Protein AF-A0A7C8QPN0-F1 (afdb_monomer)

Nearest PDB structures (foldseek):
  7a0g-assembly1_DDD  TM=4.433E-01  e=4.139E+00  Serratia marcescens

Mean predicted aligned error: 3.54 Å

Radius of gyration: 14.88 Å; Cα contacts (8 Å, |Δi|>4): 146; chains: 1; bounding box: 36×17×40 Å

Organism: Orbilia oligospora (NCBI:txid2813651)

Solvent-accessible surface area (backbone atoms only — not comparable to full-atom values): 5981 Å² total; per-residue (Å²): 129,60,69,56,34,55,49,22,51,53,49,6,58,50,30,36,52,47,28,56,47,50,63,76,48,41,85,53,62,55,74,56,53,46,66,56,40,28,51,53,10,50,53,33,24,54,52,10,49,54,39,39,76,74,38,78,41,74,69,58,73,72,29,27,52,55,26,52,48,17,50,49,36,23,52,54,7,47,50,25,55,74,40,20,59,63,56,47,50,57,47,52,71,42,94,62,68,65,56,72,58,37,51,48,40,29,52,52,10,53,53,23,36,48,44,27,78,75,104

Structure (mmCIF, N/CA/C/O backbone):
data_AF-A0A7C8QPN0-F1
#
_entry.id   AF-A0A7C8QPN0-F1
#
loop_
_atom_site.group_PDB
_atom_site.id
_atom_site.type_symbol
_atom_site.label_atom_id
_atom_site.label_alt_id
_atom_site.label_comp_id
_atom_site.label_asym_id
_atom_site.label_entity_id
_atom_site.label_seq_id
_atom_site.pdbx_PDB_ins_code
_atom_site.Cartn_x
_atom_site.Cartn_y
_atom_site.Cartn_z
_atom_site.occupancy
_atom_site.B_iso_or_equiv
_atom_site.auth_seq_id
_atom_site.auth_comp_id
_atom_site.auth_asym_id
_atom_site.auth_atom_id
_atom_site.pdbx_PDB_model_num
ATOM 1 N N . MET A 1 1 ? -16.351 -7.969 16.509 1.00 55.62 1 MET A N 1
ATOM 2 C CA . MET A 1 1 ? -15.222 -7.020 16.373 1.00 55.62 1 MET A CA 1
ATOM 3 C C . MET A 1 1 ? -15.695 -5.858 15.526 1.00 55.62 1 MET A C 1
ATOM 5 O O . MET A 1 1 ? -16.443 -6.109 14.586 1.00 55.62 1 MET A O 1
ATOM 9 N N . ALA A 1 2 ? -15.315 -4.621 15.852 1.00 76.38 2 ALA A N 1
ATOM 10 C CA . ALA A 1 2 ? -15.621 -3.495 14.974 1.00 76.38 2 ALA A CA 1
ATOM 11 C C . ALA A 1 2 ? -14.899 -3.702 13.623 1.00 76.38 2 ALA A C 1
ATOM 13 O O . ALA A 1 2 ? -13.727 -4.097 13.643 1.00 76.38 2 ALA A O 1
ATOM 14 N N . PRO A 1 3 ? -15.546 -3.453 12.467 1.00 80.62 3 PRO A N 1
ATOM 15 C CA . PRO A 1 3 ? -14.928 -3.614 11.144 1.00 80.62 3 PRO A CA 1
ATOM 16 C C . PRO A 1 3 ? -13.557 -2.927 11.024 1.00 80.62 3 PRO A C 1
ATOM 18 O O . PRO A 1 3 ? -12.635 -3.473 10.425 1.00 80.62 3 PRO A O 1
ATOM 21 N N . THR A 1 4 ? -13.391 -1.777 11.685 1.00 85.62 4 THR A N 1
ATOM 22 C CA . THR A 1 4 ? -12.135 -1.018 11.771 1.00 85.62 4 THR A CA 1
ATOM 23 C C . THR A 1 4 ? -10.986 -1.812 12.396 1.00 85.62 4 THR A C 1
ATOM 25 O O . THR A 1 4 ? -9.905 -1.883 11.819 1.00 85.62 4 THR A O 1
ATOM 28 N N . GLN A 1 5 ? -11.205 -2.439 13.558 1.00 88.25 5 GLN A N 1
ATOM 29 C CA . GLN A 1 5 ? -10.167 -3.197 14.271 1.00 88.25 5 GLN A CA 1
ATOM 30 C C . GLN A 1 5 ? -9.751 -4.446 13.495 1.00 88.25 5 GLN A C 1
ATOM 32 O O . GLN A 1 5 ? -8.570 -4.782 13.449 1.00 88.25 5 GLN A O 1
ATOM 37 N N . PHE A 1 6 ? -10.718 -5.127 12.871 1.00 91.38 6 PHE A N 1
ATOM 38 C CA . PHE A 1 6 ? -10.439 -6.296 12.043 1.00 91.38 6 PHE A CA 1
ATOM 39 C C . PHE A 1 6 ? -9.502 -5.934 10.885 1.00 91.38 6 PHE A C 1
ATOM 41 O O . PHE A 1 6 ? -8.445 -6.545 10.738 1.00 91.38 6 PHE A O 1
ATOM 48 N N . LEU A 1 7 ? -9.839 -4.886 10.129 1.00 91.50 7 LEU A N 1
ATOM 49 C CA . LEU A 1 7 ? -9.008 -4.422 9.021 1.00 91.50 7 LEU A CA 1
ATOM 50 C C . LEU A 1 7 ? -7.641 -3.925 9.498 1.00 91.50 7 LEU A C 1
ATOM 52 O O . LEU A 1 7 ? -6.632 -4.288 8.904 1.00 91.50 7 LEU A O 1
ATOM 56 N N . ALA A 1 8 ? -7.572 -3.177 10.602 1.00 91.31 8 ALA A N 1
ATOM 57 C CA . ALA A 1 8 ? -6.302 -2.716 11.162 1.00 91.31 8 ALA A CA 1
ATOM 58 C C . ALA A 1 8 ? -5.369 -3.883 11.555 1.00 91.31 8 ALA A C 1
ATOM 60 O O . ALA A 1 8 ? -4.177 -3.844 11.244 1.00 91.31 8 ALA A O 1
ATOM 61 N N . ARG A 1 9 ? -5.909 -4.961 12.151 1.00 91.88 9 ARG A N 1
ATOM 62 C CA . ARG A 1 9 ? -5.152 -6.186 12.492 1.00 91.88 9 ARG A CA 1
ATOM 63 C C . ARG A 1 9 ? -4.622 -6.934 11.278 1.00 91.88 9 ARG A C 1
ATOM 65 O O . ARG A 1 9 ? -3.585 -7.578 11.383 1.00 91.88 9 ARG A O 1
ATOM 72 N N . THR A 1 10 ? -5.323 -6.884 10.151 1.00 92.44 10 THR A N 1
ATOM 73 C CA . THR A 1 10 ? -4.846 -7.498 8.909 1.00 92.44 10 THR A CA 1
ATOM 74 C C . THR A 1 10 ? -3.827 -6.593 8.222 1.00 92.44 10 THR A C 1
ATOM 76 O O . THR A 1 10 ? -2.724 -7.024 7.906 1.00 92.44 10 THR A O 1
ATOM 79 N N . MET A 1 11 ? -4.163 -5.318 8.037 1.00 92.50 11 MET A N 1
ATOM 80 C CA . MET A 1 11 ? -3.374 -4.377 7.244 1.00 92.50 11 MET A CA 1
ATOM 81 C C . MET A 1 11 ? -2.065 -3.969 7.922 1.00 92.50 11 MET A C 1
ATOM 83 O O . MET A 1 11 ? -1.070 -3.786 7.226 1.00 92.50 11 MET A O 1
ATOM 87 N N . GLY A 1 12 ? -2.036 -3.847 9.254 1.00 93.12 12 GLY A N 1
ATOM 88 C CA . GLY A 1 12 ? -0.835 -3.460 10.000 1.00 93.12 12 GLY A CA 1
ATOM 89 C C . GLY A 1 12 ? 0.353 -4.400 9.751 1.00 93.12 12 GLY A C 1
ATOM 90 O O . GLY A 1 12 ? 1.365 -3.965 9.192 1.00 93.12 12 GLY A O 1
ATOM 91 N N . PRO A 1 13 ? 0.230 -5.703 10.071 1.00 94.94 13 PRO A N 1
ATOM 92 C CA . PRO A 1 13 ? 1.263 -6.695 9.779 1.00 94.94 13 PRO A CA 1
ATOM 93 C C . PRO A 1 13 ? 1.576 -6.815 8.284 1.00 94.94 13 PRO A C 1
ATOM 95 O O . PRO A 1 13 ? 2.743 -6.965 7.920 1.00 94.94 13 PRO A O 1
ATOM 98 N N . THR A 1 14 ? 0.570 -6.703 7.407 1.00 94.75 14 THR A N 1
ATOM 99 C CA . THR A 1 14 ? 0.782 -6.736 5.953 1.00 94.75 14 THR A CA 1
ATOM 100 C C . THR A 1 14 ? 1.665 -5.584 5.481 1.00 94.75 14 THR A C 1
ATOM 102 O O . THR A 1 14 ? 2.630 -5.828 4.762 1.00 94.75 14 THR A O 1
ATOM 105 N N . LEU A 1 15 ? 1.396 -4.344 5.900 1.00 94.25 15 LEU A N 1
ATOM 106 C CA . LEU A 1 15 ? 2.211 -3.187 5.518 1.00 94.25 15 LEU A CA 1
ATOM 107 C C . LEU A 1 15 ? 3.640 -3.284 6.052 1.00 94.25 15 LEU A C 1
ATOM 109 O O . LEU A 1 15 ? 4.576 -2.916 5.344 1.00 94.25 15 LEU A O 1
ATOM 113 N N . LEU A 1 16 ? 3.822 -3.808 7.266 1.00 95.06 16 LEU A N 1
ATOM 114 C CA . LEU A 1 16 ? 5.151 -4.056 7.828 1.00 95.06 16 LEU A CA 1
ATOM 115 C C . LEU A 1 16 ? 5.932 -5.080 7.002 1.00 95.06 16 LEU A C 1
ATOM 117 O O . LEU A 1 16 ? 7.073 -4.821 6.613 1.00 95.06 16 LEU A O 1
ATOM 121 N N . ALA A 1 17 ? 5.306 -6.220 6.704 1.00 96.44 17 ALA A N 1
ATOM 122 C CA . ALA A 1 17 ? 5.917 -7.278 5.911 1.00 96.44 17 ALA A CA 1
ATOM 123 C C . ALA A 1 17 ? 6.250 -6.802 4.490 1.00 96.44 17 ALA A C 1
ATOM 125 O O . ALA A 1 17 ? 7.351 -7.061 4.003 1.00 96.44 17 ALA A O 1
ATOM 126 N N . LEU A 1 18 ? 5.336 -6.063 3.850 1.00 94.00 18 LEU A N 1
ATOM 127 C CA . LEU A 1 18 ? 5.561 -5.468 2.534 1.00 94.00 18 LEU A CA 1
ATOM 128 C C . LEU A 1 18 ? 6.725 -4.481 2.573 1.00 94.00 18 LEU A C 1
ATOM 130 O O . LEU A 1 18 ? 7.678 -4.661 1.827 1.00 94.00 18 LEU A O 1
ATOM 134 N N . SER A 1 19 ? 6.717 -3.511 3.488 1.00 92.50 19 SER A N 1
ATOM 135 C CA . SER A 1 19 ? 7.771 -2.487 3.564 1.00 92.50 19 SER A CA 1
ATOM 136 C C . SER A 1 19 ? 9.161 -3.103 3.755 1.00 92.50 19 SER A C 1
ATOM 138 O O . SER A 1 19 ? 10.111 -2.728 3.068 1.00 92.50 19 SER A O 1
ATOM 140 N N . ALA A 1 20 ? 9.282 -4.093 4.647 1.00 94.25 20 ALA A N 1
ATOM 141 C CA . ALA A 1 20 ? 10.540 -4.799 4.880 1.00 94.25 20 ALA A CA 1
ATOM 142 C C . ALA A 1 20 ? 10.974 -5.639 3.666 1.00 94.25 20 ALA A C 1
ATOM 144 O O . ALA A 1 20 ? 12.156 -5.653 3.307 1.00 94.25 20 ALA A O 1
ATOM 145 N N . SER A 1 21 ? 10.026 -6.328 3.024 1.00 95.62 21 SER A N 1
ATOM 146 C CA . SER A 1 21 ? 10.293 -7.148 1.843 1.00 95.62 21 SER A CA 1
ATOM 147 C C . SER A 1 21 ? 10.710 -6.300 0.643 1.00 95.62 21 SER A C 1
ATOM 149 O O . SER A 1 21 ? 11.713 -6.612 0.003 1.00 95.62 21 SER A O 1
ATOM 151 N N . GLU A 1 22 ? 9.996 -5.210 0.359 1.00 94.25 22 GLU A N 1
ATOM 152 C CA . GLU A 1 22 ? 10.297 -4.309 -0.756 1.00 94.25 22 GLU A CA 1
ATOM 153 C C . GLU A 1 22 ? 11.660 -3.643 -0.578 1.00 94.25 22 GLU A C 1
ATOM 155 O O . GLU A 1 22 ? 12.455 -3.610 -1.517 1.00 94.25 22 GLU A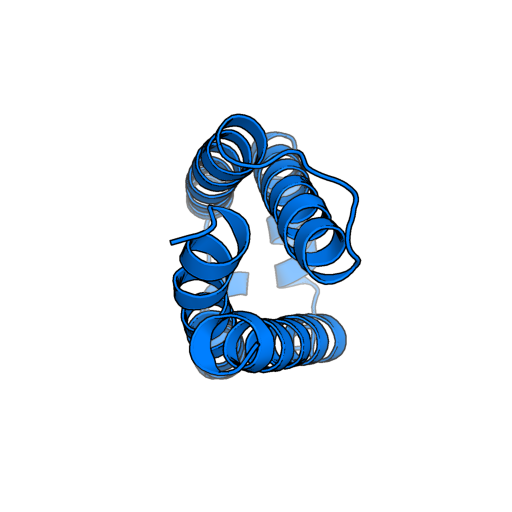 O 1
ATOM 160 N N . TYR A 1 23 ? 11.970 -3.194 0.643 1.00 93.88 23 TYR A N 1
ATOM 161 C CA . TYR A 1 23 ? 13.275 -2.624 0.959 1.00 93.88 23 TYR A CA 1
ATOM 162 C C . TYR A 1 23 ? 14.410 -3.623 0.701 1.00 93.88 23 TYR A C 1
ATOM 164 O O . TYR A 1 23 ? 15.385 -3.310 0.017 1.00 93.88 23 TYR A O 1
ATOM 172 N N . ARG A 1 24 ? 14.273 -4.855 1.207 1.00 96.06 24 ARG A N 1
ATOM 173 C CA . ARG A 1 24 ? 15.302 -5.895 1.071 1.00 96.06 24 ARG A CA 1
ATOM 174 C C . ARG A 1 24 ? 15.463 -6.378 -0.370 1.00 96.06 24 ARG A C 1
ATOM 176 O O . ARG A 1 24 ? 16.575 -6.676 -0.803 1.00 96.06 24 ARG A O 1
ATOM 183 N N . ASN A 1 25 ? 14.360 -6.477 -1.104 1.00 95.38 25 ASN A N 1
ATOM 184 C CA . ASN A 1 25 ? 14.320 -7.079 -2.432 1.00 95.38 25 ASN A CA 1
ATOM 185 C C . ASN A 1 25 ? 14.255 -6.039 -3.556 1.00 95.38 25 ASN A C 1
ATOM 187 O O . ASN A 1 25 ? 13.930 -6.399 -4.681 1.00 95.38 25 ASN A O 1
ATOM 191 N N . TRP A 1 26 ? 14.604 -4.773 -3.296 1.00 93.25 26 TRP A N 1
ATOM 192 C CA . TRP A 1 26 ? 14.443 -3.678 -4.262 1.00 93.25 26 TRP A CA 1
ATOM 193 C C . TRP A 1 26 ? 14.984 -3.987 -5.671 1.00 93.25 26 TRP A C 1
ATOM 195 O O . TRP A 1 26 ? 14.387 -3.630 -6.682 1.00 93.25 26 TRP A O 1
ATOM 205 N N . HIS A 1 27 ? 16.093 -4.721 -5.742 1.00 92.25 27 HIS A N 1
ATOM 206 C CA . HIS A 1 27 ? 16.762 -5.110 -6.982 1.00 92.25 27 HIS A CA 1
ATOM 207 C C . HIS A 1 27 ? 15.891 -5.904 -7.983 1.00 92.25 27 HIS A C 1
ATOM 209 O O . HIS A 1 27 ? 16.287 -6.030 -9.145 1.00 92.25 27 HIS A O 1
ATOM 215 N N . VAL A 1 28 ? 14.741 -6.456 -7.567 1.00 94.25 28 VAL A N 1
ATOM 216 C CA . VAL A 1 28 ? 13.822 -7.194 -8.455 1.00 94.25 28 VAL A CA 1
ATOM 217 C C . VAL A 1 28 ? 12.879 -6.274 -9.237 1.00 94.25 28 VAL A C 1
ATOM 219 O O . VAL A 1 28 ? 12.474 -6.619 -10.348 1.00 94.25 28 VAL A O 1
ATOM 222 N N . PHE A 1 29 ? 12.546 -5.094 -8.701 1.00 91.69 29 PHE A N 1
ATOM 223 C CA . PHE A 1 29 ? 11.534 -4.219 -9.299 1.00 91.69 29 PHE A CA 1
ATOM 224 C C . PHE A 1 29 ? 11.965 -3.633 -10.654 1.00 91.69 29 PHE A C 1
ATOM 226 O O . PHE A 1 29 ? 11.186 -3.752 -11.600 1.00 91.69 29 PHE A O 1
ATOM 233 N N . PRO A 1 30 ? 13.201 -3.118 -10.838 1.00 93.50 30 PRO A N 1
ATOM 234 C CA . PRO A 1 30 ? 13.647 -2.619 -12.145 1.00 93.50 30 PRO A CA 1
ATOM 235 C C . PRO A 1 30 ? 13.678 -3.685 -13.254 1.00 93.50 30 PRO A C 1
ATOM 237 O O . PRO A 1 30 ? 13.604 -3.360 -14.437 1.00 93.50 30 PRO A O 1
ATOM 240 N N . LYS A 1 31 ? 13.784 -4.968 -12.877 1.00 94.25 31 LYS A N 1
ATOM 241 C CA . LYS A 1 31 ? 13.836 -6.119 -13.797 1.00 94.25 31 LYS A CA 1
ATOM 242 C C . LYS A 1 31 ? 12.455 -6.705 -14.111 1.00 94.25 31 LYS A C 1
ATOM 244 O O . LYS A 1 31 ? 12.364 -7.724 -14.793 1.00 94.25 31 LYS A O 1
ATOM 249 N N . SER A 1 32 ? 11.393 -6.113 -13.569 1.00 94.75 32 SER A N 1
ATOM 250 C CA . SER A 1 32 ? 10.022 -6.577 -13.777 1.00 94.75 32 SER A CA 1
ATOM 251 C C . SER A 1 32 ? 9.518 -6.231 -15.179 1.00 94.75 32 SER A C 1
ATOM 253 O O . SER A 1 32 ? 10.103 -5.415 -15.886 1.00 94.75 32 SER A O 1
ATOM 255 N N . SER A 1 33 ? 8.411 -6.851 -15.584 1.00 96.75 33 SER A N 1
ATOM 256 C CA . SER A 1 33 ? 7.714 -6.517 -16.828 1.00 96.75 33 SER A CA 1
ATOM 257 C C . SER A 1 33 ? 6.478 -5.648 -16.555 1.00 96.75 33 SER A C 1
ATOM 259 O O . SER A 1 33 ? 5.925 -5.709 -15.450 1.00 96.75 33 SER A O 1
ATOM 261 N N . PRO A 1 34 ? 5.976 -4.891 -17.551 1.00 96.56 34 PRO A N 1
ATOM 262 C CA . PRO A 1 34 ? 4.724 -4.142 -17.412 1.00 96.56 34 PRO A CA 1
ATOM 263 C C . PRO A 1 34 ? 3.543 -5.032 -16.995 1.00 96.56 34 PRO A C 1
ATOM 265 O O . PRO A 1 34 ? 2.706 -4.621 -16.197 1.00 96.56 34 PRO A O 1
ATOM 268 N N . ALA A 1 35 ? 3.521 -6.294 -17.441 1.00 97.31 35 ALA A N 1
ATOM 269 C CA . ALA A 1 35 ? 2.507 -7.271 -17.046 1.00 97.31 35 ALA A CA 1
ATOM 270 C C . ALA A 1 35 ? 2.517 -7.569 -15.534 1.00 97.31 35 ALA A C 1
ATOM 272 O O . ALA A 1 35 ? 1.455 -7.711 -14.930 1.00 97.31 35 ALA A O 1
ATOM 273 N N . VAL A 1 36 ? 3.695 -7.622 -14.898 1.00 96.94 36 VAL A N 1
ATOM 274 C CA . VAL A 1 36 ? 3.808 -7.800 -13.438 1.00 96.94 36 VAL A CA 1
ATOM 275 C C . VAL A 1 36 ? 3.311 -6.556 -12.700 1.00 96.94 36 VAL A C 1
ATOM 277 O O . VAL A 1 36 ? 2.618 -6.682 -11.691 1.00 96.94 36 VAL A O 1
ATOM 280 N N . VAL A 1 37 ? 3.608 -5.358 -13.214 1.00 96.88 37 VAL A N 1
ATOM 281 C CA . VAL A 1 37 ? 3.107 -4.095 -12.645 1.00 96.88 37 VAL A CA 1
ATOM 282 C C . VAL A 1 37 ? 1.581 -4.028 -12.722 1.00 96.88 37 VAL A C 1
ATOM 284 O O . VAL A 1 37 ? 0.939 -3.714 -11.718 1.00 96.88 37 VAL A O 1
ATOM 287 N N . LEU A 1 38 ? 1.006 -4.394 -13.871 1.00 97.69 38 LEU A N 1
ATOM 288 C CA . LEU A 1 38 ? -0.438 -4.484 -14.084 1.00 97.69 38 LEU A CA 1
ATOM 289 C C . LEU A 1 38 ? -1.089 -5.499 -13.129 1.00 97.69 38 LEU A C 1
ATOM 291 O O . LEU A 1 38 ? -2.101 -5.194 -12.495 1.00 97.69 38 LEU A O 1
ATOM 295 N N . LEU A 1 39 ? -0.500 -6.692 -12.991 1.00 97.88 39 LEU A N 1
ATOM 296 C CA . LEU A 1 39 ? -0.993 -7.742 -12.095 1.00 97.88 39 LEU A CA 1
ATOM 297 C C . LEU A 1 39 ? -0.978 -7.280 -10.633 1.00 97.88 39 LEU A C 1
ATOM 299 O O . LEU A 1 39 ? -1.985 -7.402 -9.936 1.00 97.88 39 LEU A O 1
ATOM 303 N N . ASN A 1 40 ? 0.135 -6.697 -10.182 1.00 96.56 40 ASN A N 1
ATOM 304 C CA . ASN A 1 40 ? 0.241 -6.121 -8.844 1.00 96.56 40 ASN A CA 1
ATOM 305 C C . ASN A 1 40 ? -0.790 -4.999 -8.633 1.00 96.56 40 ASN A C 1
ATOM 307 O O . ASN A 1 40 ? -1.455 -4.946 -7.600 1.00 96.56 40 ASN A O 1
ATOM 311 N N . GLY A 1 41 ? -0.971 -4.134 -9.636 1.00 97.12 41 GLY A N 1
ATOM 312 C CA . GLY A 1 41 ? -2.012 -3.107 -9.646 1.00 97.12 41 GLY A CA 1
ATOM 313 C C . GLY A 1 41 ? -3.417 -3.687 -9.495 1.00 97.12 41 GLY A C 1
ATOM 314 O O . GLY A 1 41 ? -4.188 -3.205 -8.673 1.00 97.12 41 GLY A O 1
ATOM 315 N N . THR A 1 42 ? -3.716 -4.772 -10.207 1.00 98.12 42 THR A N 1
ATOM 316 C CA . THR A 1 42 ? -5.017 -5.458 -10.167 1.00 98.12 42 THR A CA 1
ATOM 317 C C . THR A 1 42 ? -5.312 -6.040 -8.785 1.00 98.12 42 THR A C 1
ATOM 319 O O . THR A 1 42 ? -6.416 -5.868 -8.268 1.00 98.12 42 THR A O 1
ATOM 322 N N . ILE A 1 43 ? -4.321 -6.681 -8.152 1.00 97.75 43 ILE A N 1
ATOM 323 C CA . ILE A 1 43 ? -4.452 -7.218 -6.788 1.00 97.75 43 ILE A CA 1
ATOM 324 C C . ILE A 1 43 ? -4.720 -6.080 -5.797 1.00 97.75 43 ILE A C 1
ATOM 326 O O . ILE A 1 43 ? -5.661 -6.157 -5.007 1.00 97.75 43 ILE A O 1
ATOM 330 N N . LEU A 1 44 ? -3.932 -5.003 -5.862 1.00 97.19 44 LEU A N 1
ATOM 331 C CA . LEU A 1 44 ? -4.119 -3.8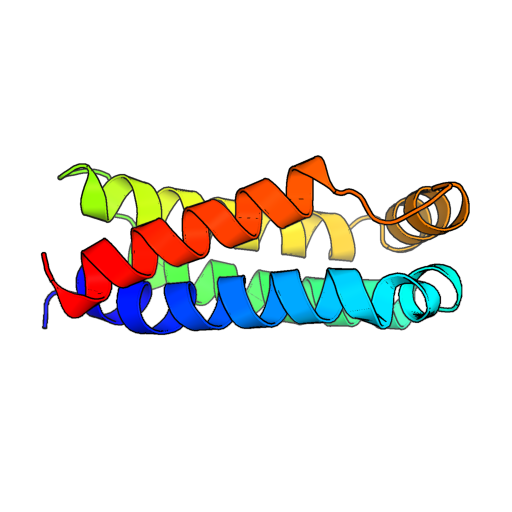38 -4.997 1.00 97.19 44 LEU A CA 1
ATOM 332 C C . LEU A 1 44 ? -5.482 -3.183 -5.217 1.00 97.19 44 LEU A C 1
ATOM 334 O O . LEU A 1 44 ? -6.163 -2.868 -4.248 1.00 97.19 44 LEU A O 1
ATOM 338 N N . PHE A 1 45 ? -5.913 -3.031 -6.467 1.00 98.19 45 PHE A N 1
ATOM 339 C CA . PHE A 1 45 ? -7.209 -2.454 -6.798 1.00 98.19 45 PHE A CA 1
ATOM 340 C C . PHE A 1 45 ? -8.354 -3.283 -6.210 1.00 98.19 45 PHE A C 1
ATOM 342 O O . PHE A 1 45 ? -9.204 -2.734 -5.511 1.00 98.19 45 PHE A O 1
ATOM 349 N N . ALA A 1 46 ? -8.344 -4.605 -6.410 1.00 98.00 46 ALA A N 1
ATOM 350 C CA . ALA A 1 46 ? -9.358 -5.501 -5.859 1.00 98.00 46 ALA A CA 1
ATOM 351 C C . ALA A 1 46 ? -9.392 -5.461 -4.320 1.00 98.00 46 ALA A C 1
ATOM 353 O O . ALA A 1 46 ? -10.468 -5.357 -3.728 1.00 98.00 46 ALA A O 1
ATOM 354 N N . CYS A 1 47 ? -8.223 -5.469 -3.667 1.00 95.81 47 CYS A N 1
ATOM 355 C CA . CYS A 1 47 ? -8.116 -5.304 -2.217 1.00 95.81 47 CYS A CA 1
ATOM 356 C C . CYS A 1 47 ? -8.673 -3.950 -1.754 1.00 95.81 47 CYS A C 1
ATOM 358 O O . CYS A 1 47 ? -9.448 -3.900 -0.802 1.00 95.81 47 CYS A O 1
ATOM 360 N N . GLY A 1 48 ? -8.317 -2.860 -2.438 1.00 96.38 48 GLY A N 1
ATOM 361 C CA . GLY A 1 48 ? -8.791 -1.510 -2.139 1.00 96.38 48 GLY A CA 1
ATOM 362 C C . GLY A 1 48 ? -10.306 -1.382 -2.273 1.00 96.38 48 GLY A C 1
ATOM 363 O O . GLY A 1 48 ? -10.955 -0.869 -1.365 1.00 96.38 48 GLY A O 1
ATOM 364 N N . VAL A 1 49 ? -10.888 -1.925 -3.347 1.00 97.56 49 VAL A N 1
ATOM 365 C CA . VAL A 1 49 ? -12.347 -2.007 -3.526 1.00 97.56 49 VAL A CA 1
ATOM 366 C C . VAL A 1 49 ? -12.987 -2.801 -2.388 1.00 97.56 49 VAL A C 1
ATOM 368 O O . VAL A 1 49 ? -13.956 -2.332 -1.798 1.00 97.56 49 VAL A O 1
ATOM 371 N N . GLY A 1 50 ? -12.433 -3.962 -2.026 1.00 95.38 50 GLY A N 1
ATOM 372 C CA . GLY A 1 50 ? -12.936 -4.772 -0.913 1.00 95.38 50 GLY A CA 1
ATOM 373 C C . GLY A 1 50 ? -12.920 -4.028 0.427 1.00 95.38 50 GLY A C 1
ATOM 374 O O . GLY A 1 50 ? -13.890 -4.088 1.186 1.00 95.38 50 GLY A O 1
ATOM 375 N N . ILE A 1 51 ? -11.852 -3.276 0.704 1.00 94.06 51 ILE A N 1
ATOM 376 C CA . ILE A 1 51 ? -11.738 -2.453 1.914 1.00 94.06 51 ILE A CA 1
ATOM 377 C C . ILE A 1 51 ? -12.758 -1.318 1.886 1.00 94.06 51 ILE A C 1
ATOM 379 O O . ILE A 1 51 ? -13.527 -1.194 2.829 1.00 94.06 51 ILE A O 1
ATOM 383 N N . VAL A 1 52 ? -12.819 -0.524 0.814 1.00 96.19 52 VAL A N 1
ATOM 384 C CA . VAL A 1 52 ? -13.743 0.621 0.722 1.00 96.19 52 VAL A CA 1
ATOM 385 C C . VAL A 1 52 ? -15.203 0.162 0.802 1.00 96.19 52 VAL A C 1
ATOM 387 O O . VAL A 1 52 ? -16.007 0.795 1.479 1.00 96.19 52 VAL A O 1
ATOM 390 N N . GLN A 1 53 ? -15.549 -0.972 0.188 1.00 95.25 53 GLN A N 1
ATOM 391 C CA . GLN A 1 53 ? -16.900 -1.539 0.262 1.00 95.25 53 GLN A CA 1
ATOM 392 C C . GLN A 1 53 ? -17.260 -2.046 1.665 1.00 95.25 53 GLN A C 1
ATOM 394 O O . GLN A 1 53 ? -18.410 -1.928 2.082 1.00 95.25 53 GLN A O 1
ATOM 399 N N . SER A 1 54 ? -16.301 -2.621 2.397 1.00 92.38 54 SER A N 1
ATOM 400 C CA . SER A 1 54 ? -16.530 -3.128 3.759 1.00 92.38 54 SER A CA 1
ATOM 401 C C . SER A 1 54 ? -16.369 -2.060 4.843 1.00 92.38 54 SER A C 1
ATOM 403 O O . SER A 1 54 ? -16.886 -2.219 5.951 1.00 92.38 54 SER A O 1
ATOM 405 N N . HIS A 1 55 ? -15.657 -0.975 4.540 1.00 92.94 55 HIS A N 1
ATOM 406 C CA . HIS A 1 55 ? -15.285 0.061 5.487 1.00 92.94 55 HIS A CA 1
ATOM 407 C C . HIS A 1 55 ? -15.068 1.415 4.791 1.00 92.94 55 HIS A C 1
ATOM 409 O O . HIS A 1 55 ? -13.978 1.734 4.317 1.00 92.94 55 HIS A O 1
ATOM 415 N N . ASN A 1 56 ? -16.102 2.259 4.818 1.00 94.69 56 ASN A N 1
ATOM 416 C CA . ASN A 1 56 ? -16.049 3.650 4.355 1.00 94.69 56 ASN A CA 1
ATOM 417 C C . ASN A 1 56 ? -16.555 4.605 5.446 1.00 94.69 56 ASN A C 1
ATOM 419 O O . ASN A 1 56 ? -17.539 5.325 5.280 1.00 94.69 56 ASN A O 1
ATOM 423 N N . VAL A 1 57 ? -15.907 4.546 6.608 1.00 93.31 57 VAL A N 1
ATOM 424 C CA . VAL A 1 57 ? -16.290 5.296 7.807 1.00 93.31 57 VAL A CA 1
ATOM 425 C C . VAL A 1 57 ? -15.204 6.319 8.125 1.00 93.31 57 VAL A C 1
ATOM 427 O O . VAL A 1 57 ? -14.040 5.963 8.300 1.00 93.31 57 VAL A O 1
ATOM 430 N N . TRP A 1 58 ? -15.581 7.591 8.220 1.00 91.94 58 TRP A N 1
ATOM 431 C CA . TRP A 1 58 ? -14.636 8.704 8.389 1.00 91.94 58 TRP A CA 1
ATOM 432 C C . TRP A 1 58 ? -14.500 9.196 9.838 1.00 91.94 58 TRP A C 1
ATOM 434 O O . TRP A 1 58 ? -13.649 10.029 10.127 1.00 91.94 58 TRP A O 1
ATOM 444 N N . HIS A 1 59 ? -15.292 8.654 10.766 1.00 90.94 59 HIS A N 1
ATOM 445 C CA . HIS A 1 59 ? -15.219 8.956 12.197 1.00 90.94 59 HIS A CA 1
ATOM 446 C C . HIS A 1 59 ? -15.465 7.690 13.025 1.00 90.94 59 HIS A C 1
ATOM 448 O O . HIS A 1 59 ? -16.355 6.920 12.667 1.00 90.94 59 HIS A O 1
ATOM 454 N N . PRO A 1 60 ? -14.750 7.460 14.144 1.00 88.75 60 PRO A N 1
ATOM 455 C CA . PRO A 1 60 ? -13.718 8.295 14.787 1.00 88.75 60 PRO A CA 1
ATOM 456 C C . PRO A 1 60 ? -12.339 8.220 14.075 1.00 88.75 60 P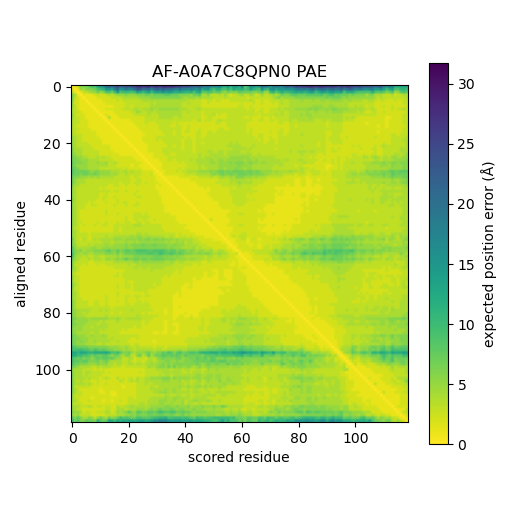RO A C 1
ATOM 458 O O . PRO A 1 60 ? -12.220 7.500 13.085 1.00 88.75 60 PRO A O 1
ATOM 461 N N . PRO A 1 61 ? -11.278 8.930 14.532 1.00 87.56 61 PRO A N 1
ATOM 462 C CA . PRO A 1 61 ? -9.989 9.023 13.819 1.00 87.56 61 PRO A CA 1
ATOM 463 C C . PRO A 1 61 ? -9.337 7.687 13.421 1.00 87.56 61 PRO A C 1
ATOM 465 O O . PRO A 1 61 ? -8.669 7.599 12.395 1.00 87.56 61 PRO A O 1
ATOM 468 N N . GLN A 1 62 ? -9.560 6.626 14.197 1.00 87.12 62 GLN A N 1
ATOM 469 C CA . GLN A 1 62 ? -9.085 5.275 13.878 1.00 87.12 62 GLN A CA 1
ATOM 470 C C . GLN A 1 62 ? -9.733 4.731 12.594 1.00 87.12 62 GLN A C 1
ATOM 472 O O . GLN A 1 62 ? -9.054 4.152 11.748 1.00 87.12 62 GLN A O 1
ATOM 477 N N . ALA A 1 63 ? -11.039 4.961 12.426 1.00 90.19 63 ALA A N 1
ATOM 478 C CA . ALA A 1 63 ? -11.776 4.588 11.224 1.00 90.19 63 ALA A CA 1
ATOM 479 C C . ALA A 1 63 ? -11.331 5.426 10.019 1.00 90.19 63 ALA A C 1
ATOM 481 O O . ALA A 1 63 ? -11.174 4.882 8.926 1.00 90.19 63 ALA A O 1
ATOM 482 N N . LEU A 1 64 ? -11.035 6.714 10.232 1.00 93.19 64 LEU A N 1
ATOM 483 C CA . LEU A 1 64 ? -10.506 7.595 9.190 1.00 93.19 64 LEU A CA 1
ATOM 484 C C . LEU A 1 64 ? -9.215 7.043 8.577 1.00 93.19 64 LEU A C 1
ATOM 486 O O . LEU A 1 64 ? -9.102 7.003 7.356 1.00 93.19 64 LEU A O 1
ATOM 490 N N . LEU A 1 65 ? -8.268 6.574 9.399 1.00 91.44 65 LEU A N 1
ATOM 491 C CA . LEU A 1 65 ? -7.010 6.000 8.906 1.00 91.44 65 LEU A CA 1
ATOM 492 C C . LEU A 1 65 ? -7.234 4.746 8.052 1.00 91.44 65 LEU A C 1
ATOM 494 O O . LEU A 1 65 ? -6.648 4.628 6.977 1.00 91.44 65 LEU A O 1
ATOM 498 N N . VAL A 1 66 ? -8.099 3.832 8.500 1.00 92.50 66 VAL A N 1
ATOM 499 C CA . VAL A 1 66 ? -8.415 2.600 7.755 1.00 92.50 66 VAL A CA 1
ATOM 500 C C . VAL A 1 66 ? -9.094 2.927 6.424 1.00 92.50 66 VAL A C 1
ATOM 502 O O . VAL A 1 66 ? -8.698 2.402 5.384 1.00 92.50 66 VAL A O 1
ATOM 505 N N . THR A 1 67 ? -10.066 3.840 6.433 1.00 94.50 67 THR A N 1
ATOM 506 C CA . THR A 1 67 ? -10.771 4.279 5.221 1.00 94.50 67 THR A CA 1
ATOM 507 C C . THR A 1 67 ? -9.827 4.986 4.248 1.00 94.50 67 THR A C 1
ATOM 509 O O . THR A 1 67 ? -9.801 4.649 3.065 1.00 94.50 67 THR A O 1
ATOM 512 N N . ALA A 1 68 ? -8.996 5.915 4.731 1.00 95.00 68 ALA A N 1
ATOM 513 C CA . ALA A 1 68 ? -8.016 6.618 3.905 1.00 95.00 68 ALA A CA 1
ATOM 514 C C . ALA A 1 68 ? -6.994 5.653 3.282 1.00 95.00 68 ALA A C 1
ATOM 516 O O . ALA A 1 68 ? -6.630 5.799 2.112 1.00 95.00 68 ALA A O 1
ATOM 517 N N . LEU A 1 69 ? -6.563 4.631 4.028 1.00 94.50 69 LEU A N 1
ATOM 518 C CA . LEU A 1 69 ? -5.664 3.607 3.508 1.00 94.50 69 LEU A CA 1
ATOM 519 C C . LEU A 1 69 ? -6.343 2.727 2.452 1.00 94.50 69 LEU A C 1
ATOM 521 O O . LEU A 1 69 ? -5.728 2.444 1.426 1.00 94.50 69 LEU A O 1
ATOM 525 N N . GLY A 1 70 ? -7.606 2.343 2.655 1.00 95.62 70 GLY A N 1
ATOM 526 C CA . GLY A 1 70 ? -8.401 1.630 1.650 1.00 95.62 70 GLY A CA 1
ATOM 527 C C . GLY A 1 70 ? -8.479 2.392 0.327 1.00 95.62 70 GLY A C 1
ATOM 528 O O . GLY A 1 70 ? -8.161 1.841 -0.728 1.00 95.62 70 GLY A O 1
ATOM 529 N N . TRP A 1 71 ? -8.796 3.688 0.391 1.00 97.88 71 TRP A N 1
ATOM 530 C CA . TRP A 1 71 ? -8.802 4.570 -0.779 1.00 97.88 71 TRP A CA 1
ATOM 531 C C . TRP A 1 71 ? -7.417 4.731 -1.414 1.00 97.88 71 TRP A C 1
ATOM 533 O O . TRP A 1 71 ? -7.304 4.716 -2.639 1.00 97.88 71 TRP A O 1
ATOM 543 N N . SER A 1 72 ? -6.357 4.826 -0.609 1.00 96.06 72 SER A N 1
ATOM 544 C CA . SER A 1 72 ? -4.977 4.917 -1.105 1.00 96.06 72 SER A CA 1
ATOM 545 C C . SER A 1 72 ? -4.556 3.657 -1.865 1.00 96.06 72 SER A C 1
ATOM 547 O O . SER A 1 72 ? -3.981 3.753 -2.947 1.00 96.06 72 SER A O 1
ATOM 549 N N . ILE A 1 73 ? -4.883 2.473 -1.337 1.00 96.50 73 ILE A N 1
ATOM 550 C CA . ILE A 1 73 ? -4.614 1.179 -1.983 1.00 96.50 73 ILE A CA 1
ATOM 551 C C . ILE A 1 73 ? -5.402 1.054 -3.291 1.00 96.50 73 ILE A C 1
ATOM 553 O O . ILE A 1 73 ? -4.837 0.639 -4.304 1.00 96.50 73 ILE A O 1
ATOM 557 N N . LEU A 1 74 ? -6.676 1.461 -3.290 1.00 98.00 74 LEU A N 1
ATOM 558 C CA . LEU A 1 74 ? -7.519 1.480 -4.486 1.00 98.00 74 LEU A CA 1
ATOM 559 C C . LEU A 1 74 ? -6.911 2.379 -5.570 1.00 98.00 74 LEU A C 1
ATOM 561 O O . LEU A 1 74 ? -6.713 1.929 -6.699 1.00 98.00 74 LEU A O 1
ATOM 565 N N . ALA A 1 75 ? -6.569 3.624 -5.226 1.00 97.88 75 ALA A N 1
ATOM 566 C CA . ALA A 1 75 ? -5.998 4.590 -6.162 1.00 97.88 75 ALA A CA 1
ATOM 567 C C . ALA A 1 75 ? -4.639 4.129 -6.713 1.00 97.88 75 ALA A C 1
ATOM 569 O O . ALA A 1 75 ? -4.379 4.247 -7.910 1.00 97.88 75 ALA A O 1
ATOM 570 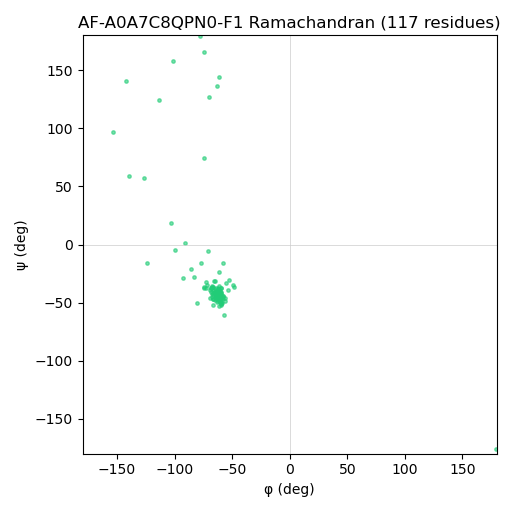N N . LEU A 1 76 ? -3.793 3.554 -5.857 1.00 96.19 76 LEU A N 1
ATOM 571 C CA . LEU A 1 76 ? -2.497 3.002 -6.243 1.00 96.19 76 LEU A CA 1
ATOM 572 C C . LEU A 1 76 ? -2.629 1.770 -7.156 1.00 96.19 76 LEU A C 1
ATOM 574 O O . LEU A 1 76 ? -1.824 1.580 -8.067 1.00 96.19 76 LEU A O 1
ATOM 578 N N . GLY A 1 77 ? -3.631 0.922 -6.918 1.00 97.44 77 GLY A N 1
ATOM 579 C CA . GLY A 1 77 ? -3.953 -0.191 -7.807 1.00 97.44 77 GLY A CA 1
ATOM 580 C C . GLY A 1 77 ? -4.416 0.297 -9.179 1.00 97.44 77 GLY A C 1
ATOM 581 O O . GLY A 1 77 ? -3.879 -0.125 -10.203 1.00 97.44 77 GLY A O 1
ATOM 582 N N . ALA A 1 78 ? -5.341 1.260 -9.191 1.00 98.06 78 ALA A N 1
ATOM 583 C CA . ALA A 1 78 ? -5.868 1.859 -10.413 1.00 98.06 78 ALA A CA 1
ATOM 584 C C . ALA A 1 78 ? -4.776 2.548 -11.248 1.00 98.06 78 ALA A C 1
ATOM 586 O O . ALA A 1 78 ? -4.740 2.370 -12.464 1.00 98.06 78 ALA A O 1
ATOM 587 N N . SER A 1 79 ? -3.850 3.284 -10.623 1.00 97.06 79 SER A N 1
ATOM 588 C CA . SER A 1 79 ? -2.760 3.951 -11.348 1.00 97.06 79 SER A CA 1
ATOM 589 C C . SER A 1 79 ? -1.809 2.955 -12.017 1.00 97.06 79 SER A C 1
ATOM 591 O O . SER A 1 79 ? -1.444 3.137 -13.177 1.00 97.06 79 SER A O 1
ATOM 593 N N . ARG A 1 80 ? -1.473 1.852 -11.336 1.00 96.38 80 ARG A N 1
ATOM 594 C CA . ARG A 1 80 ? -0.660 0.764 -11.909 1.00 96.38 80 ARG A CA 1
ATOM 595 C C . ARG A 1 80 ? -1.355 0.028 -13.048 1.00 96.38 80 ARG A C 1
ATOM 597 O O . ARG A 1 80 ? -0.675 -0.448 -13.949 1.00 96.38 80 ARG A O 1
ATOM 604 N N . MET A 1 81 ? -2.683 -0.066 -13.012 1.00 97.38 81 MET A N 1
ATOM 605 C CA . MET A 1 81 ? -3.470 -0.637 -14.106 1.00 97.38 81 MET A CA 1
ATOM 606 C C . MET A 1 81 ? -3.572 0.307 -15.309 1.00 97.38 81 MET A C 1
ATOM 608 O O . MET A 1 81 ? -3.567 -0.155 -16.444 1.00 97.38 81 MET A O 1
ATOM 612 N N . ALA A 1 82 ? -3.672 1.615 -15.062 1.00 97.75 82 ALA A N 1
ATOM 613 C CA . ALA A 1 82 ? -3.855 2.615 -16.108 1.00 97.75 82 ALA A CA 1
ATOM 614 C C . ALA A 1 82 ? -2.577 2.882 -16.914 1.00 97.75 82 ALA A C 1
ATOM 616 O O . ALA A 1 82 ? -2.659 3.113 -18.117 1.00 97.75 82 ALA A O 1
ATOM 617 N N . VAL A 1 83 ? -1.411 2.883 -16.255 1.00 97.19 83 VAL A N 1
ATOM 618 C CA . VAL A 1 83 ? -0.127 3.261 -16.873 1.00 97.19 83 VAL A CA 1
ATOM 619 C C . VAL A 1 83 ? 1.041 2.357 -16.425 1.00 97.19 83 VAL A C 1
ATOM 621 O O . VAL A 1 83 ? 2.017 2.845 -15.847 1.00 97.19 83 VAL A O 1
ATOM 624 N N . PRO A 1 84 ? 0.981 1.031 -16.655 1.00 95.81 84 PRO A N 1
ATOM 625 C CA . PRO A 1 84 ? 1.980 0.094 -16.134 1.00 95.81 84 PRO A CA 1
ATOM 626 C C . PRO A 1 84 ? 3.403 0.359 -16.651 1.00 95.81 84 PRO A C 1
ATOM 628 O O . PRO A 1 84 ? 4.362 0.217 -15.888 1.00 95.81 84 PRO A O 1
ATOM 631 N N . GLU A 1 85 ? 3.562 0.785 -17.907 1.00 96.56 85 GLU A N 1
ATOM 632 C CA . GLU A 1 85 ? 4.865 1.091 -18.510 1.00 96.56 85 GLU A CA 1
ATOM 633 C C . GLU A 1 85 ? 5.518 2.317 -17.864 1.00 96.56 85 GLU A C 1
ATOM 635 O O . GLU A 1 85 ? 6.708 2.282 -17.558 1.00 96.56 85 GLU A O 1
ATOM 640 N N . LEU A 1 86 ? 4.736 3.370 -17.598 1.00 96.00 86 LEU A N 1
ATOM 641 C CA . LEU A 1 86 ? 5.225 4.601 -16.966 1.00 96.00 86 LEU A CA 1
ATOM 642 C C . LEU A 1 86 ? 5.670 4.359 -15.517 1.00 96.00 86 LEU A C 1
ATOM 644 O O . LEU A 1 86 ? 6.653 4.931 -15.041 1.00 96.00 86 LEU A O 1
ATOM 648 N N . ILE A 1 87 ? 4.946 3.497 -14.798 1.00 95.44 87 ILE A N 1
ATOM 649 C CA . ILE A 1 87 ? 5.334 3.100 -13.443 1.00 95.44 87 ILE A CA 1
ATOM 650 C C . ILE A 1 87 ? 6.636 2.294 -13.479 1.00 95.44 87 ILE A C 1
ATOM 652 O O . ILE A 1 87 ? 7.520 2.536 -12.657 1.00 95.44 87 ILE A O 1
ATOM 656 N N . LEU A 1 88 ? 6.780 1.363 -14.428 1.00 95.94 88 LEU A N 1
ATOM 657 C CA . LEU A 1 88 ? 8.003 0.574 -14.565 1.00 95.94 88 LEU A CA 1
ATOM 658 C C . LEU A 1 88 ? 9.211 1.448 -14.927 1.00 95.94 88 LEU A C 1
ATOM 660 O O . LEU A 1 88 ? 10.258 1.295 -14.301 1.00 95.94 88 LEU A O 1
ATOM 664 N N . SER A 1 89 ? 9.069 2.380 -15.873 1.00 95.19 89 SER A N 1
ATOM 665 C CA . SER A 1 89 ? 10.165 3.274 -16.265 1.00 95.19 89 SER A CA 1
ATOM 666 C C . SER A 1 89 ? 10.632 4.135 -15.090 1.00 95.19 89 SER A C 1
ATOM 668 O O . SER A 1 89 ? 11.828 4.223 -14.830 1.00 95.19 89 SER A O 1
ATOM 670 N N . SER A 1 90 ? 9.694 4.662 -14.295 1.00 92.81 90 SER A N 1
ATOM 671 C CA . SER A 1 90 ? 10.010 5.435 -13.083 1.00 92.81 90 SER A CA 1
ATOM 672 C C . SER A 1 90 ? 10.820 4.623 -12.062 1.00 92.81 90 SER A C 1
ATOM 674 O O . SER A 1 90 ? 11.709 5.145 -11.394 1.00 92.81 90 SER A O 1
ATOM 676 N N . VAL A 1 91 ? 10.527 3.327 -11.933 1.00 92.75 91 VAL A N 1
ATOM 677 C CA . VAL A 1 91 ? 11.271 2.413 -11.052 1.00 92.75 91 VAL A CA 1
ATOM 678 C C . VAL A 1 91 ? 12.652 2.083 -11.621 1.00 92.75 91 VAL A C 1
ATOM 680 O O . VAL A 1 91 ? 13.607 1.969 -10.854 1.00 92.75 91 VAL A O 1
ATOM 683 N N . GLN A 1 92 ? 12.771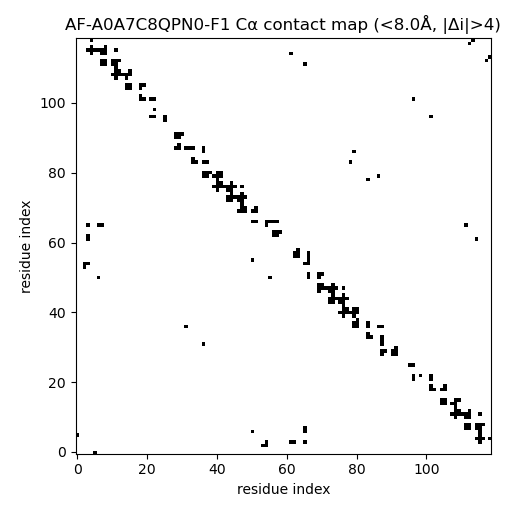 1.932 -12.941 1.00 93.38 92 GLN A N 1
ATOM 684 C CA . GLN A 1 92 ? 14.038 1.659 -13.625 1.00 93.38 92 GLN A CA 1
ATOM 685 C C . GLN A 1 92 ? 15.012 2.838 -13.555 1.00 93.38 92 GLN A C 1
ATOM 687 O O . GLN A 1 92 ? 16.214 2.625 -13.417 1.00 93.38 92 GLN A O 1
ATOM 692 N N . GLU A 1 93 ? 14.496 4.064 -13.607 1.00 92.88 93 GLU A N 1
ATOM 693 C CA . GLU A 1 93 ? 15.282 5.294 -13.462 1.00 92.88 93 GLU A CA 1
ATOM 694 C C . GLU A 1 93 ? 15.664 5.593 -12.001 1.00 92.88 93 GLU A C 1
ATOM 696 O O . GLU A 1 93 ? 16.569 6.388 -11.738 1.00 92.88 93 GLU A O 1
ATOM 701 N N . SER A 1 94 ? 15.008 4.948 -11.031 1.00 89.69 94 SER A N 1
ATOM 702 C CA . SER A 1 94 ? 15.280 5.170 -9.612 1.00 89.69 94 SER A CA 1
ATOM 703 C C . SER A 1 94 ? 16.641 4.604 -9.197 1.00 89.69 94 SER A C 1
ATOM 705 O O . SER A 1 94 ? 16.913 3.411 -9.334 1.00 89.69 94 SER A O 1
ATOM 707 N N . GLN A 1 95 ? 17.477 5.440 -8.575 1.00 83.38 95 GLN A N 1
ATOM 708 C CA . GLN A 1 95 ? 18.812 5.056 -8.085 1.00 83.38 95 GLN A CA 1
ATOM 709 C C . GLN A 1 95 ? 18.779 4.119 -6.860 1.00 83.38 95 GLN A C 1
ATOM 711 O O . GLN A 1 95 ? 19.818 3.643 -6.405 1.00 83.38 95 GLN A O 1
ATOM 716 N N . GLY A 1 96 ? 17.597 3.846 -6.307 1.00 86.94 96 GLY A N 1
ATOM 717 C CA . GLY A 1 96 ? 17.424 2.992 -5.139 1.00 86.94 96 GLY A CA 1
ATOM 718 C C . GLY A 1 96 ? 15.964 2.877 -4.701 1.00 86.94 96 GLY A C 1
ATOM 719 O O . GLY A 1 96 ? 15.072 3.405 -5.373 1.00 86.94 96 GLY A O 1
ATOM 720 N N . PRO A 1 97 ? 15.702 2.173 -3.588 1.00 85.19 97 PRO A N 1
ATOM 721 C CA . PRO A 1 97 ? 14.359 2.066 -3.042 1.00 85.19 97 PRO A CA 1
ATOM 722 C C . PRO A 1 97 ? 13.810 3.439 -2.637 1.00 85.19 97 PRO A C 1
ATOM 724 O O . PRO A 1 97 ? 14.563 4.277 -2.128 1.00 85.19 97 PRO A O 1
ATOM 727 N N . PRO A 1 98 ? 12.498 3.686 -2.807 1.00 87.88 98 PRO A N 1
ATOM 728 C CA . PRO A 1 98 ? 11.845 4.919 -2.394 1.00 87.88 98 PRO A CA 1
ATOM 729 C C . PRO A 1 98 ? 11.695 4.920 -0.868 1.00 87.88 98 PRO A C 1
ATOM 731 O O . PRO A 1 98 ? 10.613 4.705 -0.324 1.00 87.88 98 PRO A O 1
ATOM 734 N N . ASN A 1 99 ? 12.805 5.150 -0.164 1.00 87.62 99 ASN A N 1
ATOM 735 C CA . ASN A 1 99 ? 12.910 4.987 1.287 1.00 87.62 99 ASN A CA 1
ATOM 736 C C . ASN A 1 99 ? 11.839 5.773 2.051 1.00 87.62 99 ASN A C 1
ATOM 738 O O . ASN A 1 99 ? 11.277 5.250 3.005 1.00 87.62 99 ASN A O 1
ATOM 742 N N . ALA A 1 100 ? 11.506 6.992 1.613 1.00 88.88 100 ALA A N 1
ATOM 743 C CA . ALA A 1 100 ? 10.458 7.796 2.243 1.00 88.88 100 ALA A CA 1
ATOM 744 C C . ALA A 1 100 ? 9.077 7.117 2.185 1.00 88.88 100 ALA A C 1
ATOM 746 O O . ALA A 1 100 ? 8.360 7.092 3.184 1.00 88.88 100 ALA A O 1
ATOM 747 N N . LEU A 1 101 ? 8.726 6.516 1.042 1.00 89.31 101 LEU A N 1
ATOM 748 C CA . LEU A 1 101 ? 7.475 5.777 0.878 1.00 89.31 101 LEU A CA 1
ATOM 749 C C . LEU A 1 101 ? 7.466 4.516 1.748 1.00 89.31 101 LEU A C 1
ATOM 751 O O . LEU A 1 101 ? 6.498 4.282 2.464 1.00 89.31 101 LEU A O 1
ATOM 755 N N . LEU A 1 102 ? 8.555 3.741 1.732 1.00 89.50 102 LEU A N 1
ATOM 756 C CA . LEU A 1 102 ? 8.669 2.499 2.505 1.00 89.50 102 LEU A CA 1
ATOM 757 C C . LEU A 1 102 ? 8.639 2.751 4.018 1.00 89.50 102 LEU A C 1
ATOM 759 O O . LEU A 1 102 ? 7.968 2.031 4.754 1.00 89.50 102 LEU A O 1
ATOM 763 N N . VAL A 1 103 ? 9.314 3.802 4.492 1.00 90.44 103 VAL A N 1
ATOM 764 C CA . VAL A 1 103 ? 9.252 4.234 5.897 1.00 90.44 103 VAL A CA 1
ATOM 765 C C . VAL A 1 103 ? 7.842 4.707 6.250 1.00 90.44 103 VAL A C 1
ATOM 767 O O . VAL A 1 103 ? 7.338 4.362 7.320 1.00 90.44 103 VAL A O 1
ATOM 770 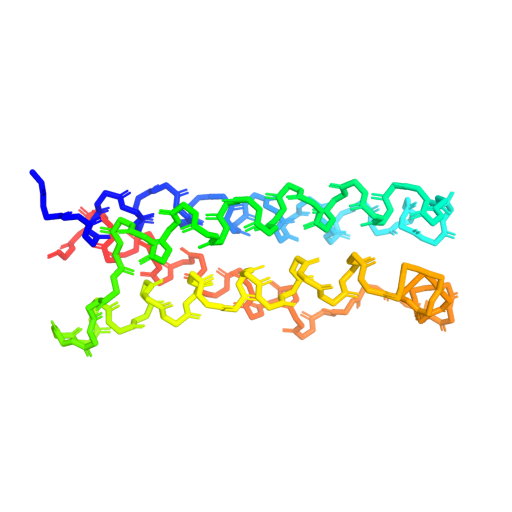N N . GLY A 1 104 ? 7.177 5.443 5.354 1.00 90.50 104 GLY A N 1
ATOM 771 C C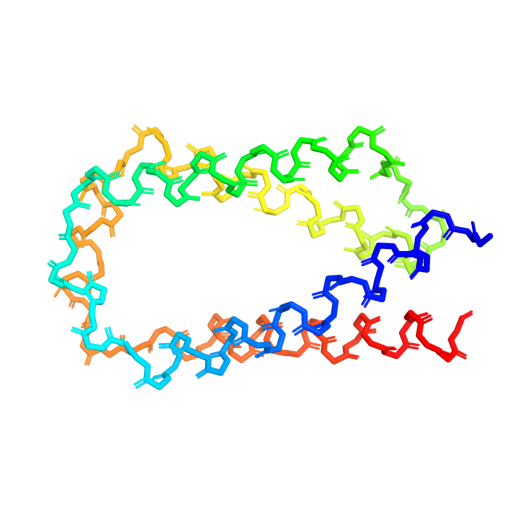A . GLY A 1 104 ? 5.781 5.845 5.523 1.00 90.50 104 GLY A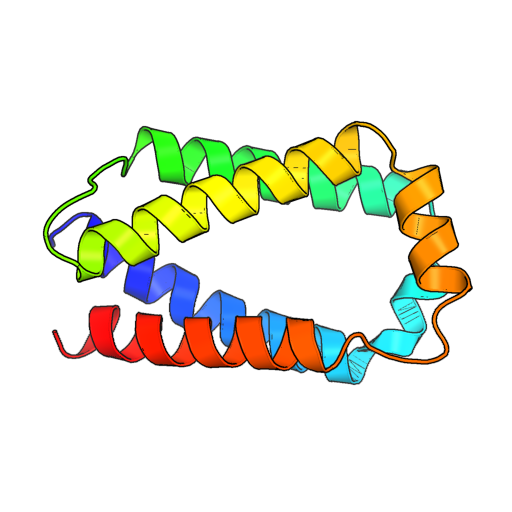 CA 1
ATOM 772 C C . GLY A 1 104 ? 4.845 4.643 5.661 1.00 90.50 104 GLY A C 1
ATOM 773 O O . GLY A 1 104 ? 4.099 4.555 6.634 1.00 90.50 104 GLY A O 1
ATOM 774 N N . MET A 1 105 ? 4.937 3.675 4.746 1.00 90.56 105 MET A N 1
ATOM 775 C CA . MET A 1 105 ? 4.167 2.426 4.786 1.00 90.56 105 MET A CA 1
ATOM 776 C C . MET A 1 105 ? 4.432 1.633 6.070 1.00 90.56 105 MET A C 1
ATOM 778 O O . MET A 1 105 ? 3.484 1.199 6.725 1.00 90.56 105 MET A O 1
ATOM 782 N N . GLY A 1 106 ? 5.698 1.501 6.474 1.00 90.31 106 GLY A N 1
ATOM 783 C CA . GLY A 1 106 ? 6.078 0.839 7.719 1.00 90.31 106 GLY A CA 1
ATOM 784 C C . GLY A 1 106 ? 5.492 1.539 8.945 1.00 90.31 106 GLY A C 1
ATOM 785 O O . GLY A 1 106 ? 4.904 0.887 9.804 1.00 90.31 106 GLY A O 1
ATOM 786 N N . THR A 1 107 ? 5.565 2.870 8.992 1.00 92.69 107 THR A N 1
ATOM 787 C CA . THR A 1 107 ? 5.008 3.685 10.084 1.00 92.69 107 THR A CA 1
ATOM 788 C C . THR A 1 107 ? 3.492 3.528 10.179 1.00 92.69 107 THR A C 1
ATOM 790 O O . THR A 1 107 ? 2.968 3.281 11.265 1.00 92.69 107 THR A O 1
ATOM 793 N N . VAL A 1 108 ? 2.782 3.593 9.047 1.00 92.69 108 VAL A N 1
ATOM 794 C CA . VAL A 1 108 ? 1.334 3.327 8.993 1.00 92.69 108 VAL A CA 1
ATOM 795 C C . VAL A 1 108 ? 1.031 1.901 9.461 1.00 92.69 108 VAL A C 1
ATOM 797 O O . VAL A 1 108 ? 0.088 1.700 10.223 1.00 92.69 108 VAL A O 1
ATOM 800 N N . GLY A 1 109 ? 1.859 0.921 9.088 1.00 90.81 109 GLY A N 1
ATOM 801 C CA . GLY A 1 109 ? 1.755 -0.457 9.566 1.00 90.81 109 GLY A CA 1
ATOM 802 C C . GLY A 1 109 ? 1.847 -0.576 11.092 1.00 90.81 109 GLY A C 1
ATOM 803 O O . GLY A 1 109 ? 1.001 -1.229 11.703 1.00 90.81 109 GLY A O 1
ATOM 804 N N . ILE A 1 110 ? 2.809 0.108 11.725 1.00 93.56 110 ILE A N 1
ATOM 805 C CA . ILE A 1 110 ? 2.938 0.160 13.194 1.00 93.56 110 ILE A CA 1
ATOM 806 C C . ILE A 1 110 ? 1.680 0.765 13.825 1.00 93.56 110 ILE A C 1
ATOM 808 O O . ILE A 1 110 ? 1.127 0.184 14.759 1.00 93.56 110 ILE A O 1
ATOM 812 N N . VAL A 1 111 ? 1.203 1.900 13.305 1.00 92.62 111 VAL A N 1
ATOM 813 C CA . VAL A 1 111 ? -0.001 2.580 13.816 1.00 92.62 111 VAL A CA 1
ATOM 814 C C . VAL A 1 111 ? -1.245 1.696 13.679 1.00 92.62 111 VAL A C 1
ATOM 816 O O . VAL A 1 111 ? -2.083 1.649 14.575 1.00 92.62 111 VAL A O 1
ATOM 819 N N . LEU A 1 112 ? -1.378 0.941 12.592 1.00 90.38 112 LEU A N 1
ATOM 820 C CA . LEU A 1 112 ? -2.499 0.015 12.438 1.00 90.38 112 LEU A CA 1
ATOM 821 C C . LEU A 1 112 ? -2.382 -1.210 13.342 1.00 90.38 112 LEU A C 1
ATOM 823 O O . LEU A 1 112 ? -3.401 -1.689 13.829 1.00 90.38 112 LEU A O 1
ATOM 827 N N . CYS A 1 113 ? -1.173 -1.685 13.643 1.00 93.06 113 CYS A N 1
ATOM 828 C CA . CYS A 1 113 ? -0.984 -2.693 14.682 1.00 93.06 113 CYS A CA 1
ATOM 829 C C . CYS A 1 113 ? -1.416 -2.162 16.058 1.00 93.06 113 CYS A C 1
ATOM 831 O O . CYS A 1 113 ? -2.095 -2.876 16.796 1.00 93.06 113 CYS A O 1
ATOM 833 N N . THR A 1 114 ? -1.082 -0.915 16.411 1.00 90.25 114 THR A N 1
ATOM 834 C CA . THR A 1 114 ? -1.520 -0.353 17.698 1.00 90.25 114 THR A CA 1
ATOM 835 C C . THR A 1 114 ? -3.040 -0.224 17.766 1.00 90.25 114 THR A C 1
ATOM 837 O O . THR A 1 114 ? -3.637 -0.677 18.741 1.00 90.25 114 THR A O 1
ATOM 840 N N . ILE A 1 115 ? -3.672 0.275 16.698 1.00 88.00 115 ILE A N 1
ATOM 841 C CA . ILE A 1 115 ? -5.135 0.366 16.590 1.00 88.00 115 ILE A CA 1
ATOM 842 C C . ILE A 1 115 ? -5.793 -1.013 16.602 1.00 88.00 115 ILE A C 1
ATOM 844 O O . ILE A 1 115 ? -6.801 -1.212 17.258 1.00 88.00 115 ILE A O 1
ATOM 848 N N . GLY A 1 116 ? -5.247 -1.979 15.870 1.00 86.75 116 GLY A N 1
ATOM 849 C CA . GLY A 1 116 ? -5.850 -3.295 15.744 1.00 86.75 116 GLY A CA 1
ATOM 850 C C . GLY A 1 116 ? -5.788 -4.093 17.043 1.00 86.75 116 GLY A C 1
ATOM 851 O O . GLY A 1 116 ? -6.768 -4.731 17.424 1.00 86.75 116 GLY A O 1
ATOM 852 N N . TYR A 1 117 ? -4.638 -4.118 17.714 1.00 86.81 117 TYR A N 1
ATOM 853 C CA . TYR A 1 117 ? -4.420 -5.011 18.854 1.00 86.81 117 TYR A CA 1
ATOM 854 C C . TYR A 1 117 ? -4.746 -4.383 20.211 1.00 86.81 117 TYR A C 1
ATOM 856 O O . TYR A 1 117 ? -5.136 -5.131 21.107 1.00 86.81 117 TYR A O 1
ATOM 864 N N . TRP A 1 118 ? -4.618 -3.062 20.357 1.00 82.69 118 TRP A N 1
ATOM 865 C CA . TRP A 1 118 ? -4.597 -2.412 21.672 1.00 82.69 118 TRP A CA 1
ATOM 866 C C . TRP A 1 1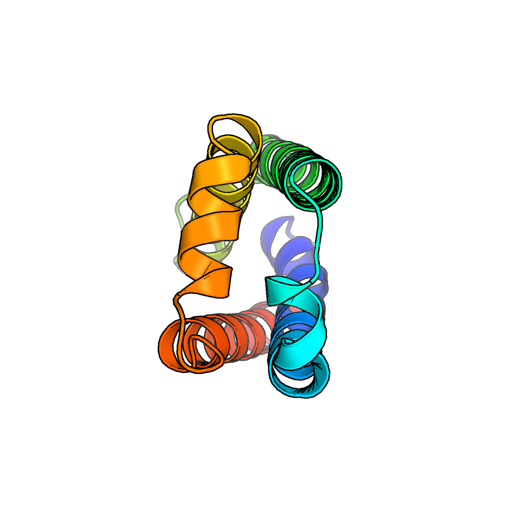18 ? -5.652 -1.316 21.881 1.00 82.69 118 TRP A C 1
ATOM 868 O O . TRP A 1 118 ? -5.875 -0.943 23.031 1.00 82.69 118 TRP A O 1
ATOM 878 N N . LEU A 1 119 ? -6.288 -0.805 20.820 1.00 76.31 119 LEU A N 1
ATOM 879 C CA . LEU A 1 119 ? -7.326 0.236 20.883 1.00 76.31 119 LEU A CA 1
ATOM 880 C C . LEU A 1 119 ? -8.679 -0.288 20.386 1.00 76.31 119 LEU A C 1
ATOM 882 O O . LEU A 1 119 ? -9.709 0.235 20.853 1.00 76.31 119 LEU A O 1
#

Foldseek 3Di:
DPLLLVLLQVLLVVLQVVLVCCQVPVVVLLVDDLVVLLVQLQVLLVQLVVQCVSQCDCPDVSSVLSNVVSVVSNVSSVVSNVCSPVVSVVSNPDPHDPNVVSVVSNVSSVVSNCSNPPD

Sequence (119 aa):
MAPTQFLARTMGPTLLALSASEYRNWHVFPKSSPAVVLLNGTILFACGVGIVQSHNVWHPPQALLVTALGWSILALGASRMAVPELILSSVQESQGPPNALLVGMGTVGIVLCTIGYWL

Secondary structure (DSSP, 8-state):
--HHHHHHHHHHHHHHHHHHHHHHTGGGSTT--HHHHHHHHHHHHHHHHHHHHH-----SHHHHHHHHHHHHHHHHHHHHHH-HHHHHHHHHH-SS--HHHHHHHHHHHHHHHHHHHH-

pLDDT: mean 92.72, std 5.45, range [55.62, 98.19]